Protein AF-A0A8T4PD31-F1 (afdb_monomer_lite)

pLDDT: mean 79.26, std 9.2, range [52.38, 91.44]

Sequence (83 aa):
MSRTLGYFLSAIGIFFMALSVAPIKEAVSAFLPLMNIHGVYFIVIGVAFVIFGVSALRSSGGKLVELPIYQGKKVVGFRRTGK

Foldseek 3Di:
DDLVVLVVLLVQLVVLLQCLDVVNVVVVCVVVVPDPCPSVVSNVSSVVSNVSSVVVNVVPFFPFDWDFDDDDPDGPGTDTDGD

Secondary structure (DSSP, 8-state):
--HHHHHHHHHHHHHHHHTTSHHHHHHHHHH-TT----HHHHHHHHHHHHHHHHHHHHHTS---EEEEEEETTEEEEEEEE--

Structure (mmCIF, N/CA/C/O backbone):
data_AF-A0A8T4PD31-F1
#
_entry.id   AF-A0A8T4PD31-F1
#
loop_
_atom_site.group_PDB
_atom_site.id
_atom_site.type_symbol
_atom_site.label_atom_id
_atom_site.label_alt_id
_atom_site.label_comp_id
_atom_site.label_asym_id
_atom_site.label_entity_id
_atom_site.label_seq_id
_atom_site.pdbx_PDB_ins_code
_atom_site.Cartn_x
_atom_site.Cartn_y
_atom_site.Cartn_z
_atom_site.occupancy
_atom_site.B_iso_or_equiv
_atom_site.auth_seq_id
_atom_site.auth_comp_id
_atom_site.auth_asym_id
_atom_site.auth_atom_id
_atom_site.pdbx_PDB_model_num
ATOM 1 N N . MET A 1 1 ? -11.458 4.642 8.995 1.00 60.34 1 MET A N 1
ATOM 2 C CA . MET A 1 1 ? -10.969 4.621 7.599 1.00 60.34 1 MET A CA 1
ATOM 3 C C . MET A 1 1 ? -11.800 3.585 6.859 1.00 60.34 1 MET A C 1
ATOM 5 O O . MET A 1 1 ? -11.982 2.509 7.413 1.00 60.34 1 MET A O 1
ATOM 9 N N . SER A 1 2 ? -12.405 3.912 5.716 1.00 73.31 2 SER A N 1
ATOM 10 C CA . SER A 1 2 ? -13.247 2.950 4.991 1.00 73.31 2 SER A CA 1
ATOM 11 C C . SER A 1 2 ? -12.380 1.857 4.362 1.00 73.31 2 SER A C 1
ATOM 13 O O . SER A 1 2 ? -11.277 2.137 3.889 1.00 73.31 2 SER A O 1
ATOM 15 N N . ARG A 1 3 ? -12.876 0.612 4.324 1.00 77.94 3 ARG A N 1
ATOM 16 C CA . ARG A 1 3 ? -12.183 -0.505 3.649 1.00 77.94 3 ARG A CA 1
ATOM 17 C C . ARG A 1 3 ? -11.838 -0.159 2.200 1.00 77.94 3 ARG A C 1
ATOM 19 O O . ARG A 1 3 ? -10.754 -0.489 1.735 1.00 77.94 3 ARG A O 1
ATOM 26 N N . THR A 1 4 ? -12.716 0.590 1.535 1.00 84.62 4 THR A N 1
ATOM 27 C CA . THR A 1 4 ? -12.534 1.111 0.175 1.00 84.62 4 THR A CA 1
ATOM 28 C C . THR A 1 4 ? -11.224 1.881 0.013 1.00 84.62 4 THR A C 1
ATOM 30 O O . THR A 1 4 ? -10.517 1.679 -0.967 1.00 84.62 4 THR A O 1
ATOM 33 N N . LEU A 1 5 ? -10.856 2.711 0.996 1.00 83.38 5 LEU A N 1
ATOM 34 C CA . LEU A 1 5 ? -9.625 3.501 0.952 1.00 83.38 5 LEU A CA 1
ATOM 35 C C . LEU A 1 5 ? -8.372 2.623 1.112 1.00 83.38 5 LEU A C 1
ATOM 37 O O . LEU A 1 5 ? -7.361 2.868 0.462 1.00 83.38 5 LEU A O 1
ATOM 41 N N . GLY A 1 6 ? -8.445 1.575 1.940 1.00 83.50 6 GLY A N 1
ATOM 42 C CA . GLY A 1 6 ? -7.350 0.614 2.117 1.00 83.50 6 GLY A CA 1
ATOM 43 C C . GLY A 1 6 ? -7.103 -0.248 0.873 1.00 83.50 6 GLY A C 1
ATOM 44 O O . GLY A 1 6 ? -5.951 -0.479 0.500 1.00 83.50 6 GLY A O 1
ATOM 45 N N . TYR A 1 7 ? -8.171 -0.657 0.178 1.00 87.44 7 TYR A N 1
ATOM 46 C CA . TYR A 1 7 ? -8.060 -1.321 -1.126 1.00 87.44 7 TYR A CA 1
ATOM 47 C C . TYR A 1 7 ? -7.470 -0.397 -2.193 1.00 87.44 7 TYR A C 1
ATOM 49 O O . TYR A 1 7 ? -6.586 -0.813 -2.933 1.00 87.44 7 TYR A O 1
ATOM 57 N N . PHE A 1 8 ? -7.887 0.871 -2.229 1.00 90.31 8 PHE A N 1
ATOM 58 C CA . PHE A 1 8 ? -7.314 1.851 -3.154 1.00 90.31 8 PHE A CA 1
ATOM 59 C C . PHE A 1 8 ? -5.812 2.056 -2.924 1.00 90.31 8 PHE A C 1
ATOM 61 O O . PHE A 1 8 ? -5.030 1.976 -3.868 1.00 90.31 8 PHE A O 1
ATOM 68 N N . LEU A 1 9 ? -5.393 2.262 -1.670 1.00 87.62 9 LEU A N 1
ATOM 69 C CA . LEU A 1 9 ? -3.976 2.441 -1.334 1.00 87.62 9 LEU A CA 1
ATOM 70 C C . LEU A 1 9 ? -3.133 1.211 -1.685 1.00 87.62 9 LEU A C 1
ATOM 72 O O . LEU A 1 9 ? -2.038 1.347 -2.226 1.00 87.62 9 LEU A O 1
ATOM 76 N N . SER A 1 10 ? -3.642 0.013 -1.392 1.00 86.44 10 SER A N 1
ATOM 77 C CA . SER A 1 10 ? -2.931 -1.229 -1.712 1.00 86.44 10 SER A CA 1
ATOM 78 C C . SER A 1 10 ? -2.846 -1.474 -3.220 1.00 86.44 10 SER A C 1
ATOM 80 O O . SER A 1 10 ? -1.775 -1.837 -3.699 1.00 86.44 10 SER A O 1
ATOM 82 N N . ALA A 1 11 ? -3.908 -1.195 -3.982 1.00 89.50 11 ALA A N 1
ATOM 83 C CA . ALA A 1 11 ? -3.891 -1.283 -5.443 1.00 89.50 11 ALA A CA 1
ATOM 84 C C . ALA A 1 11 ? -2.867 -0.319 -6.067 1.00 89.50 11 ALA A C 1
ATOM 86 O O . ALA A 1 11 ? -2.102 -0.719 -6.943 1.00 89.50 11 ALA A O 1
ATOM 87 N N . ILE A 1 12 ? -2.795 0.920 -5.570 1.00 90.06 12 ILE A N 1
ATOM 88 C CA . ILE A 1 12 ? -1.795 1.908 -6.002 1.00 90.06 12 ILE A CA 1
ATOM 89 C C . ILE A 1 12 ? -0.373 1.429 -5.674 1.00 90.06 12 ILE A C 1
ATOM 91 O O . ILE A 1 12 ? 0.522 1.533 -6.510 1.00 90.06 12 ILE A O 1
ATOM 95 N N . GLY A 1 13 ? -0.156 0.862 -4.486 1.00 86.69 13 GLY A N 1
ATOM 96 C CA . GLY A 1 13 ? 1.151 0.324 -4.103 1.00 86.69 13 GLY A CA 1
ATOM 97 C C . GLY A 1 13 ? 1.608 -0.838 -4.990 1.00 86.69 13 GLY A C 1
ATOM 98 O O . GLY A 1 13 ? 2.757 -0.860 -5.434 1.00 86.69 13 GLY A O 1
ATOM 99 N N . ILE A 1 14 ? 0.695 -1.759 -5.316 1.00 87.94 14 ILE A N 1
ATOM 100 C CA . ILE A 1 14 ? 0.954 -2.864 -6.253 1.00 87.94 14 ILE A CA 1
ATOM 101 C C . ILE A 1 14 ? 1.255 -2.321 -7.654 1.00 87.94 14 ILE A C 1
ATOM 103 O O . ILE A 1 14 ? 2.186 -2.790 -8.305 1.00 87.94 14 ILE A O 1
ATOM 107 N N . PHE A 1 15 ? 0.516 -1.307 -8.105 1.00 87.56 15 PHE A N 1
ATOM 108 C CA . PHE A 1 15 ? 0.755 -0.666 -9.396 1.00 87.56 15 PHE A CA 1
ATOM 109 C C . PHE A 1 15 ? 2.154 -0.038 -9.476 1.00 87.56 15 PHE A C 1
ATOM 111 O O . PHE A 1 15 ? 2.885 -0.284 -10.434 1.00 87.56 15 PHE A O 1
ATOM 118 N N . PHE A 1 16 ? 2.581 0.702 -8.449 1.00 84.31 16 PHE A N 1
ATOM 119 C CA . PHE A 1 16 ? 3.932 1.269 -8.411 1.00 84.31 16 PHE A CA 1
ATOM 120 C C . PHE A 1 16 ? 5.031 0.202 -8.364 1.00 84.31 16 PHE A C 1
ATOM 122 O O . PHE A 1 16 ? 6.069 0.375 -9.002 1.00 84.31 16 PHE A O 1
ATOM 129 N N . MET A 1 17 ? 4.802 -0.923 -7.682 1.00 81.62 17 MET A N 1
ATOM 130 C CA . MET A 1 17 ? 5.712 -2.069 -7.771 1.00 81.62 17 MET A CA 1
ATOM 131 C C . MET A 1 17 ? 5.755 -2.659 -9.180 1.00 81.62 17 MET A C 1
ATOM 133 O O . MET A 1 17 ? 6.835 -2.972 -9.672 1.00 81.62 17 MET A O 1
ATOM 137 N N . ALA A 1 18 ? 4.614 -2.785 -9.857 1.00 84.19 18 ALA A N 1
ATOM 138 C CA . ALA A 1 18 ? 4.563 -3.307 -11.218 1.00 84.19 18 ALA A CA 1
ATOM 139 C C . ALA A 1 18 ? 5.380 -2.445 -12.198 1.00 84.19 18 ALA A C 1
ATOM 141 O O . ALA A 1 18 ? 6.067 -2.992 -13.055 1.00 84.19 18 ALA A O 1
ATOM 142 N N . LEU A 1 19 ? 5.417 -1.119 -12.013 1.00 81.06 19 LEU A N 1
ATOM 143 C CA . LEU A 1 19 ? 6.266 -0.212 -12.803 1.00 81.06 19 LEU A CA 1
ATOM 144 C C . LEU A 1 19 ? 7.776 -0.457 -12.641 1.00 81.06 19 LEU A C 1
ATOM 146 O O . LEU A 1 19 ? 8.564 0.073 -13.424 1.00 81.06 19 LEU A O 1
ATOM 150 N N . SER A 1 20 ? 8.205 -1.243 -11.650 1.00 77.88 20 SER A N 1
ATOM 151 C CA . SER A 1 20 ? 9.612 -1.637 -11.508 1.00 77.88 20 SER A CA 1
ATOM 152 C C . SER A 1 20 ? 10.005 -2.830 -12.390 1.00 77.88 20 SER A C 1
ATOM 154 O O . SER A 1 20 ? 11.194 -3.081 -12.583 1.00 77.88 20 SER A O 1
ATOM 156 N N . VAL A 1 21 ? 9.029 -3.543 -12.959 1.00 82.19 21 VAL A N 1
ATOM 157 C CA . VAL A 1 21 ? 9.243 -4.706 -13.828 1.00 82.19 21 VAL A CA 1
ATOM 158 C C . VAL A 1 21 ? 9.543 -4.230 -15.252 1.00 82.19 21 VAL A C 1
ATOM 160 O O . VAL A 1 21 ? 8.754 -3.487 -15.829 1.00 82.19 21 VAL A O 1
ATOM 163 N N . ALA A 1 22 ? 10.667 -4.666 -15.834 1.00 78.19 22 ALA A N 1
ATOM 164 C CA . ALA A 1 22 ? 11.182 -4.185 -17.126 1.00 78.19 22 ALA A CA 1
ATOM 165 C C . ALA A 1 22 ? 10.137 -4.102 -18.266 1.00 78.19 22 ALA A C 1
ATOM 167 O O . ALA A 1 22 ? 9.953 -3.005 -18.789 1.00 78.19 22 ALA A O 1
ATOM 168 N N . PRO A 1 23 ? 9.375 -5.165 -18.603 1.00 81.06 23 PRO A N 1
ATOM 169 C CA . PRO A 1 23 ? 8.367 -5.093 -19.668 1.00 81.06 23 PRO A CA 1
ATOM 170 C C . PRO A 1 23 ? 7.239 -4.090 -19.383 1.00 81.06 23 PRO A C 1
ATOM 172 O O . PRO A 1 23 ? 6.716 -3.456 -20.296 1.00 81.06 23 PRO A O 1
ATOM 175 N N . ILE A 1 24 ? 6.864 -3.915 -18.114 1.00 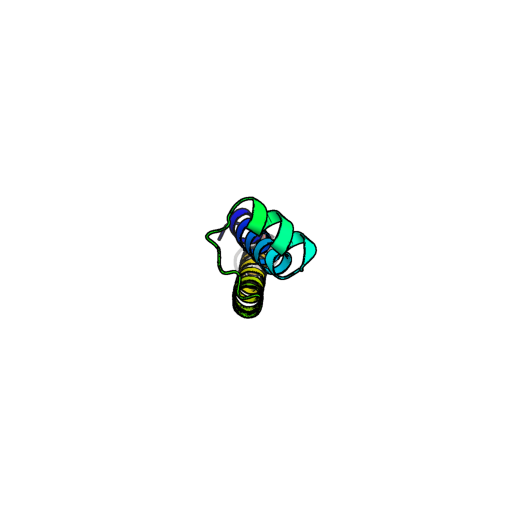79.31 24 ILE A N 1
ATOM 176 C CA . ILE A 1 24 ? 5.812 -2.972 -17.710 1.00 79.31 24 ILE A CA 1
ATOM 177 C C . ILE A 1 24 ? 6.352 -1.542 -17.767 1.00 79.31 24 ILE A C 1
ATOM 179 O O . ILE A 1 24 ? 5.682 -0.639 -18.267 1.00 79.31 24 ILE A O 1
ATOM 183 N N . LYS A 1 25 ? 7.585 -1.342 -17.295 1.00 76.12 25 LYS A N 1
ATOM 184 C CA . LYS A 1 25 ? 8.293 -0.067 -17.370 1.00 76.12 25 LYS A CA 1
ATOM 185 C C . LYS A 1 25 ? 8.428 0.402 -18.816 1.00 76.12 25 LYS A C 1
ATOM 187 O O . LYS A 1 25 ? 8.132 1.560 -19.088 1.00 76.12 25 LYS A O 1
ATOM 192 N N . GLU A 1 26 ? 8.845 -0.480 -19.721 1.00 77.38 26 GLU A N 1
ATOM 193 C CA . GLU A 1 26 ? 9.001 -0.173 -21.146 1.00 77.38 26 GLU A CA 1
ATOM 194 C C . GLU A 1 26 ? 7.668 0.227 -21.777 1.00 77.38 26 GLU A C 1
ATOM 196 O O . GLU A 1 26 ? 7.574 1.307 -22.364 1.00 77.38 26 GLU A O 1
ATOM 201 N N . ALA A 1 27 ? 6.615 -0.567 -21.556 1.00 81.25 27 ALA A N 1
ATOM 202 C CA . ALA A 1 27 ? 5.274 -0.247 -22.033 1.00 81.25 27 ALA A CA 1
ATOM 203 C C . ALA A 1 27 ? 4.801 1.127 -21.531 1.00 81.25 27 ALA A C 1
ATOM 205 O O . ALA A 1 27 ? 4.333 1.944 -22.315 1.00 81.25 27 ALA A O 1
ATOM 206 N N . VAL A 1 28 ? 4.973 1.430 -20.243 1.00 77.69 28 VAL A N 1
ATOM 207 C CA . VAL A 1 28 ? 4.531 2.710 -19.666 1.00 77.69 28 VAL A CA 1
ATOM 208 C C . VAL A 1 28 ? 5.399 3.878 -20.127 1.00 77.69 28 VAL A C 1
ATOM 210 O O . VAL A 1 28 ? 4.869 4.950 -20.402 1.00 77.69 28 VAL A O 1
ATOM 213 N N . SER A 1 29 ? 6.709 3.681 -20.275 1.00 74.25 29 SER A N 1
ATOM 214 C CA . SER A 1 29 ? 7.615 4.712 -20.793 1.00 74.25 29 SER A CA 1
ATOM 215 C C . SER A 1 29 ? 7.340 5.067 -22.256 1.00 74.25 29 SER A C 1
ATOM 217 O O . SER A 1 29 ? 7.536 6.216 -22.643 1.00 74.25 29 SER A O 1
ATOM 219 N N . ALA A 1 30 ? 6.808 4.127 -23.046 1.00 75.50 30 ALA A N 1
ATOM 220 C CA . ALA A 1 30 ? 6.366 4.392 -24.412 1.00 75.50 30 ALA A CA 1
ATOM 221 C C . ALA A 1 30 ? 5.138 5.322 -24.460 1.00 75.50 30 ALA A C 1
ATOM 223 O O . ALA A 1 30 ? 5.007 6.116 -25.388 1.00 75.50 30 ALA A O 1
ATOM 224 N N . PHE A 1 31 ? 4.264 5.266 -23.448 1.00 76.62 31 PHE A N 1
ATOM 225 C CA . PHE A 1 31 ? 3.103 6.159 -23.325 1.00 76.62 31 PHE A CA 1
ATOM 226 C C . PHE A 1 31 ? 3.412 7.460 -22.565 1.00 76.62 31 PHE A C 1
ATOM 228 O O . PHE A 1 31 ? 2.788 8.486 -22.828 1.00 76.62 31 PHE A O 1
ATOM 235 N N . LEU A 1 32 ? 4.365 7.437 -21.629 1.00 72.94 32 LEU A N 1
ATOM 236 C CA . LEU A 1 32 ? 4.763 8.567 -20.781 1.00 72.94 32 LEU A CA 1
ATOM 237 C C . LEU A 1 32 ? 6.296 8.723 -20.768 1.00 72.94 32 LEU A C 1
ATOM 239 O O . LEU A 1 32 ? 6.951 8.402 -19.771 1.00 72.94 32 LEU A O 1
ATOM 243 N N . PRO A 1 33 ? 6.882 9.275 -21.847 1.00 65.94 33 PRO A N 1
ATOM 244 C CA . PRO A 1 33 ? 8.336 9.397 -22.000 1.00 65.94 33 PRO A CA 1
ATOM 245 C C . PRO A 1 33 ? 8.995 10.367 -21.002 1.00 65.94 33 PRO A C 1
ATOM 247 O O . PRO A 1 33 ? 10.210 10.362 -20.844 1.00 65.94 33 PRO A O 1
ATOM 250 N N . LEU A 1 34 ? 8.208 11.186 -20.295 1.00 61.41 34 LEU A N 1
ATOM 251 C CA . LEU A 1 34 ? 8.686 12.140 -19.282 1.00 61.41 34 LEU A CA 1
ATOM 252 C C . LEU A 1 34 ? 8.989 11.499 -17.921 1.00 61.41 34 LEU A C 1
ATOM 254 O O . LEU A 1 34 ? 9.555 12.150 -17.041 1.00 61.41 34 LEU A O 1
ATOM 258 N N . MET A 1 35 ? 8.597 10.242 -17.709 1.00 64.56 35 MET A N 1
ATOM 259 C CA . MET A 1 35 ? 8.726 9.610 -16.405 1.00 64.56 35 MET A CA 1
ATOM 260 C C . MET A 1 35 ? 10.082 8.904 -16.306 1.00 64.56 35 MET A C 1
ATOM 262 O O . MET A 1 35 ? 10.269 7.789 -16.790 1.00 64.56 35 MET A O 1
ATOM 266 N N . ASN A 1 36 ? 11.050 9.562 -15.665 1.00 65.31 36 ASN A N 1
ATOM 267 C CA . ASN A 1 36 ? 12.352 8.967 -15.372 1.00 65.31 36 ASN A CA 1
ATOM 268 C C . ASN A 1 36 ? 12.195 7.949 -14.226 1.00 65.31 36 ASN A C 1
ATOM 270 O O . ASN A 1 36 ? 12.359 8.254 -13.043 1.00 65.31 36 ASN A O 1
ATOM 274 N N . ILE A 1 37 ? 11.767 6.734 -14.582 1.00 63.81 37 ILE A N 1
ATOM 275 C CA . ILE A 1 37 ? 11.424 5.671 -13.633 1.00 63.81 37 ILE A CA 1
ATOM 276 C C . ILE A 1 37 ? 12.716 5.068 -13.066 1.00 63.81 37 ILE A C 1
ATOM 278 O O . ILE A 1 37 ? 13.256 4.081 -13.583 1.00 63.81 37 ILE A O 1
ATOM 282 N N . HIS A 1 38 ? 13.226 5.652 -11.983 1.00 69.62 38 HIS A N 1
ATOM 283 C CA . HIS A 1 38 ? 14.240 5.008 -11.154 1.00 69.62 38 HIS A CA 1
ATOM 284 C C . HIS A 1 38 ? 13.572 3.895 -10.337 1.00 69.62 38 HIS A C 1
ATOM 286 O O . HIS A 1 38 ? 12.928 4.157 -9.320 1.00 69.62 38 HIS A O 1
ATOM 292 N N . GLY A 1 39 ? 13.723 2.648 -10.794 1.00 68.06 39 GLY A N 1
ATOM 293 C CA . GLY A 1 39 ? 12.986 1.488 -10.273 1.00 68.06 39 GLY A CA 1
ATOM 294 C C . GLY A 1 39 ? 13.055 1.317 -8.751 1.00 68.06 39 GLY A C 1
ATOM 295 O O . GLY A 1 39 ? 12.073 0.910 -8.142 1.00 68.06 39 GLY A O 1
ATOM 296 N N . VAL A 1 40 ? 14.161 1.720 -8.118 1.00 76.25 40 VAL A N 1
ATOM 297 C CA . VAL A 1 40 ? 14.339 1.640 -6.658 1.00 76.25 40 VAL A CA 1
ATOM 298 C C . VAL A 1 40 ? 13.342 2.527 -5.900 1.00 76.25 40 VAL A C 1
ATOM 300 O O . VAL A 1 40 ? 12.736 2.064 -4.936 1.00 76.25 40 VAL A O 1
ATOM 303 N N . TYR A 1 41 ? 13.099 3.767 -6.342 1.00 79.88 41 TYR A N 1
ATOM 304 C CA . TYR A 1 41 ? 12.148 4.662 -5.664 1.00 79.88 41 TYR A CA 1
ATOM 305 C C . TYR A 1 41 ? 10.713 4.149 -5.782 1.00 79.88 41 TYR A C 1
ATOM 307 O O . TYR A 1 41 ? 9.961 4.190 -4.813 1.00 79.88 41 TYR A O 1
ATOM 315 N N . PHE A 1 42 ? 10.351 3.608 -6.945 1.00 80.25 42 PHE A N 1
ATOM 316 C CA . PHE A 1 42 ? 9.026 3.041 -7.192 1.00 80.25 42 PHE A CA 1
ATOM 317 C C . PHE A 1 42 ? 8.748 1.798 -6.344 1.00 80.25 42 PHE A C 1
ATOM 319 O O . PHE A 1 42 ? 7.636 1.640 -5.841 1.00 80.25 42 PHE A O 1
ATOM 326 N N . ILE A 1 43 ? 9.766 0.968 -6.101 1.00 81.12 43 ILE A N 1
ATOM 327 C CA . ILE A 1 43 ? 9.664 -0.165 -5.175 1.00 81.12 43 ILE A CA 1
ATOM 328 C C . ILE A 1 43 ? 9.451 0.337 -3.745 1.00 81.12 43 ILE A C 1
ATOM 330 O O . ILE A 1 43 ? 8.509 -0.103 -3.091 1.00 81.12 43 ILE A O 1
ATOM 334 N N . VAL A 1 44 ? 10.272 1.276 -3.261 1.00 84.50 44 VAL A N 1
ATOM 335 C CA . VAL A 1 44 ? 10.164 1.800 -1.884 1.00 84.50 44 VAL A CA 1
ATOM 336 C C . VAL A 1 44 ? 8.798 2.451 -1.644 1.00 84.50 44 VAL A C 1
ATOM 338 O O . VAL A 1 44 ? 8.138 2.164 -0.643 1.00 84.50 44 VAL A O 1
ATOM 341 N N . ILE A 1 45 ? 8.342 3.277 -2.587 1.00 85.44 45 ILE A N 1
ATOM 342 C CA . ILE A 1 45 ? 7.031 3.930 -2.534 1.00 85.44 45 ILE A CA 1
ATOM 343 C C . ILE A 1 45 ? 5.911 2.881 -2.591 1.00 85.44 45 ILE A C 1
ATOM 345 O O . ILE A 1 45 ? 4.994 2.918 -1.770 1.00 85.44 45 ILE A O 1
ATOM 349 N N . GLY A 1 46 ? 6.006 1.905 -3.498 1.00 85.75 46 GLY A N 1
ATOM 350 C CA . GLY A 1 46 ? 5.037 0.817 -3.626 1.00 85.75 46 GLY A CA 1
ATOM 351 C C . GLY A 1 46 ? 4.898 -0.008 -2.345 1.00 85.75 46 GLY A C 1
ATOM 352 O O . GLY A 1 46 ? 3.782 -0.200 -1.860 1.00 85.75 46 GLY A O 1
ATOM 353 N N . VAL A 1 47 ? 6.020 -0.415 -1.736 1.00 87.12 47 VAL A N 1
ATOM 354 C CA . VAL A 1 47 ? 6.043 -1.120 -0.440 1.00 87.12 47 VAL A CA 1
ATOM 355 C C . VAL A 1 47 ? 5.331 -0.294 0.634 1.00 87.12 47 VAL A C 1
ATOM 357 O O . VAL A 1 47 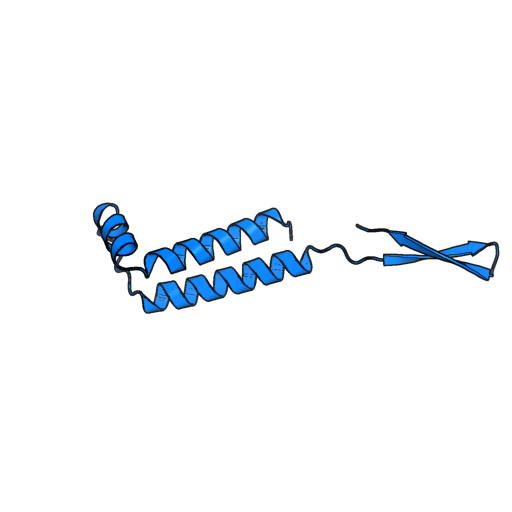? 4.470 -0.823 1.339 1.00 87.12 47 VAL A O 1
ATOM 360 N N . ALA A 1 48 ? 5.650 0.999 0.749 1.00 88.00 48 ALA A N 1
ATOM 361 C CA . ALA A 1 48 ? 5.042 1.870 1.752 1.00 88.00 48 ALA A CA 1
ATOM 362 C C . ALA A 1 48 ? 3.516 1.951 1.582 1.00 88.00 48 ALA A C 1
ATOM 364 O O . ALA A 1 48 ? 2.776 1.782 2.554 1.00 88.00 48 ALA A O 1
ATOM 365 N N . PHE A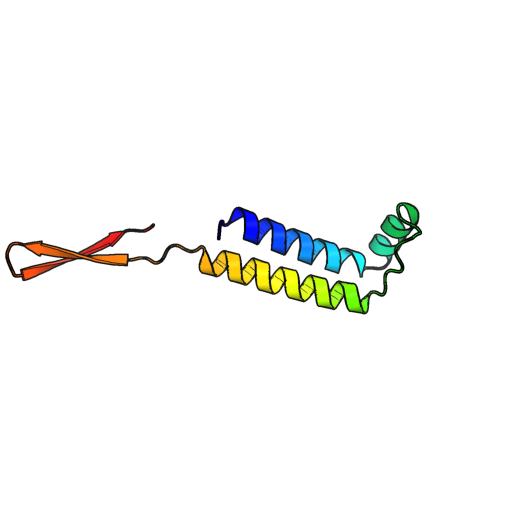 1 49 ? 3.034 2.127 0.349 1.00 88.25 49 PHE A N 1
ATOM 366 C CA . PHE A 1 49 ? 1.602 2.164 0.045 1.00 88.25 49 PHE A CA 1
ATOM 367 C C . PHE A 1 49 ? 0.890 0.842 0.350 1.00 88.25 49 PHE A C 1
ATOM 369 O O . PHE A 1 49 ? -0.207 0.863 0.915 1.00 88.25 49 PHE A O 1
ATOM 376 N N . VAL A 1 50 ? 1.511 -0.303 0.049 1.00 87.94 50 VAL A N 1
ATOM 377 C CA . VAL A 1 50 ? 0.953 -1.621 0.395 1.00 87.94 50 VAL A CA 1
ATOM 378 C C . VAL A 1 50 ? 0.869 -1.792 1.912 1.00 87.94 50 VAL A C 1
ATOM 380 O O . VAL A 1 50 ? -0.187 -2.175 2.416 1.00 87.94 50 VAL A O 1
ATOM 383 N N . ILE A 1 51 ? 1.928 -1.460 2.656 1.00 88.81 51 ILE A N 1
ATOM 384 C CA . ILE A 1 51 ? 1.941 -1.564 4.125 1.00 88.81 51 ILE A CA 1
ATOM 385 C C . ILE A 1 51 ? 0.852 -0.677 4.738 1.00 88.81 51 ILE A C 1
ATOM 387 O O . ILE A 1 51 ? 0.071 -1.145 5.573 1.00 88.81 51 ILE A O 1
ATOM 391 N N . PHE A 1 52 ? 0.750 0.581 4.301 1.00 87.06 52 PHE A N 1
ATOM 392 C CA . PHE A 1 52 ? -0.293 1.492 4.772 1.00 87.06 52 PHE A CA 1
ATOM 393 C C . PHE A 1 52 ? -1.697 1.006 4.398 1.00 87.06 52 PHE A C 1
ATOM 395 O O . PHE A 1 52 ? -2.592 1.032 5.244 1.00 87.06 52 PHE A O 1
ATOM 402 N N . GLY A 1 53 ? -1.892 0.512 3.173 1.00 85.00 53 GLY A N 1
ATOM 403 C CA . GLY A 1 53 ? -3.167 -0.036 2.712 1.00 85.00 53 GLY A CA 1
ATOM 404 C C . GLY A 1 53 ? -3.612 -1.249 3.531 1.00 85.00 53 GLY A C 1
ATOM 405 O O . GLY A 1 53 ? -4.741 -1.286 4.022 1.00 85.00 53 GLY A O 1
ATOM 406 N N . VAL A 1 54 ? -2.713 -2.209 3.763 1.00 83.81 54 VAL A N 1
ATOM 407 C CA . VAL A 1 54 ? -2.989 -3.411 4.570 1.00 83.81 54 VAL A CA 1
ATOM 408 C C . VAL A 1 54 ? -3.245 -3.053 6.036 1.00 83.81 54 VAL A C 1
ATOM 410 O O . VAL A 1 54 ? -4.173 -3.588 6.648 1.00 83.81 54 VAL A O 1
ATOM 413 N N . SER A 1 55 ? -2.477 -2.120 6.602 1.00 82.81 55 SER A N 1
ATOM 414 C CA . SER A 1 55 ? -2.691 -1.632 7.970 1.00 82.81 55 SER A CA 1
ATOM 415 C C . SER A 1 55 ? -4.056 -0.945 8.121 1.00 82.81 55 SER A C 1
ATOM 417 O O . SER A 1 55 ? -4.808 -1.238 9.057 1.00 82.81 55 SER A O 1
ATOM 419 N N . ALA A 1 56 ? -4.440 -0.112 7.149 1.00 81.75 56 ALA A N 1
ATOM 420 C CA . ALA A 1 56 ? -5.754 0.524 7.104 1.00 81.75 56 ALA A CA 1
ATOM 421 C C . ALA A 1 56 ? -6.896 -0.502 6.985 1.00 81.75 56 ALA A C 1
ATOM 423 O O . ALA A 1 56 ? -7.925 -0.354 7.650 1.00 81.75 56 ALA A O 1
ATOM 424 N N . LEU A 1 57 ? -6.708 -1.571 6.200 1.00 80.88 57 LEU A N 1
ATOM 425 C CA . LEU A 1 57 ? -7.668 -2.676 6.088 1.00 80.88 57 LEU A CA 1
ATOM 426 C C . LEU A 1 57 ? -7.817 -3.445 7.408 1.00 80.88 57 LEU A C 1
ATOM 428 O O . LEU A 1 57 ? -8.946 -3.702 7.830 1.00 80.88 57 LEU A O 1
ATOM 432 N N . ARG A 1 58 ? -6.709 -3.752 8.098 1.00 74.94 58 ARG A N 1
ATOM 433 C CA . ARG A 1 58 ? -6.728 -4.405 9.423 1.00 74.94 58 ARG A CA 1
ATOM 434 C C . ARG A 1 58 ? -7.441 -3.558 10.474 1.00 74.94 58 ARG A C 1
ATOM 436 O O . ARG A 1 58 ? -8.253 -4.083 11.230 1.00 74.94 58 ARG A O 1
ATOM 443 N N . SER A 1 59 ? -7.178 -2.253 10.494 1.00 66.75 59 SER A N 1
ATOM 444 C CA . SER A 1 59 ? -7.811 -1.314 11.431 1.00 66.75 59 SER A CA 1
ATOM 445 C C . SER A 1 59 ? -9.311 -1.111 11.154 1.00 66.75 59 SER A C 1
ATOM 447 O O . SER A 1 59 ? -10.075 -0.745 12.044 1.00 66.75 59 SER A O 1
ATOM 449 N N . SER A 1 60 ? -9.769 -1.403 9.930 1.00 63.41 60 SER A N 1
ATOM 450 C CA . SER A 1 60 ? -11.186 -1.360 9.549 1.00 63.41 60 SER A CA 1
ATOM 451 C C . SER A 1 60 ? -11.969 -2.646 9.882 1.00 63.41 60 SER A C 1
ATOM 453 O O . SER A 1 60 ? -13.156 -2.753 9.538 1.00 63.41 60 SER A O 1
ATOM 455 N N . GLY A 1 61 ? -11.345 -3.638 10.523 1.00 63.72 61 GLY A N 1
ATOM 456 C CA . GLY A 1 61 ? -12.066 -4.720 11.188 1.00 63.72 61 GLY A CA 1
ATOM 457 C C . GLY A 1 61 ? -12.762 -4.156 12.422 1.00 63.72 61 GLY A C 1
ATOM 458 O O . GLY A 1 61 ? -12.092 -3.746 13.366 1.00 63.72 61 GLY A O 1
ATOM 459 N N . GLY A 1 62 ? -14.096 -4.075 12.400 1.00 63.19 62 GLY A N 1
ATOM 460 C CA . GLY A 1 62 ? -14.873 -3.578 13.531 1.00 63.19 62 GLY A CA 1
ATOM 461 C C . GLY A 1 62 ? -14.461 -4.304 14.809 1.00 63.19 62 GLY A C 1
ATOM 462 O O . GLY A 1 62 ? -14.398 -5.534 14.838 1.00 63.19 62 GLY A O 1
ATOM 463 N N . LYS A 1 63 ? -14.135 -3.548 15.863 1.00 62.97 63 LYS A N 1
ATOM 464 C CA . LYS A 1 63 ? -13.888 -4.142 17.177 1.00 62.97 63 LYS A CA 1
ATOM 465 C C . LYS A 1 63 ? -15.166 -4.864 17.592 1.00 62.97 63 LYS A C 1
ATOM 467 O O . LYS A 1 63 ? -16.220 -4.238 17.678 1.00 62.97 63 LYS A O 1
ATOM 472 N N . LEU A 1 64 ? -15.069 -6.168 17.837 1.00 65.19 64 LEU A N 1
ATOM 473 C CA . LEU A 1 64 ? -16.119 -6.901 18.530 1.00 65.19 64 LEU A CA 1
ATOM 474 C C . LEU A 1 64 ? -16.201 -6.310 19.935 1.00 65.19 64 LEU A C 1
ATOM 476 O O . LEU A 1 64 ? -15.285 -6.486 20.737 1.00 65.19 64 LEU A O 1
ATOM 480 N N . VAL A 1 65 ? -17.253 -5.540 20.200 1.00 71.44 65 VAL A N 1
ATOM 481 C CA . VAL A 1 65 ? -17.506 -5.013 21.539 1.00 71.44 65 VAL A CA 1
ATOM 482 C C . VAL A 1 65 ? -18.389 -6.025 22.253 1.00 71.44 65 VAL A C 1
ATOM 484 O O . VAL A 1 65 ? -19.485 -6.350 21.786 1.00 71.44 65 VAL A O 1
ATOM 487 N N . GLU A 1 66 ? -17.891 -6.547 23.369 1.00 79.56 66 GLU A N 1
ATOM 488 C CA . GLU A 1 66 ? -18.670 -7.389 24.271 1.00 79.56 66 GLU A CA 1
ATOM 489 C C . GLU A 1 66 ? -19.413 -6.477 25.251 1.00 79.56 66 GLU A C 1
ATOM 491 O O . GLU A 1 66 ? -18.811 -5.823 26.102 1.00 79.56 66 GLU A O 1
ATOM 496 N N . LEU A 1 67 ? -20.732 -6.377 25.082 1.00 81.19 67 LEU A N 1
ATOM 497 C CA . LEU A 1 67 ? -21.602 -5.594 25.957 1.00 81.19 67 LEU A CA 1
ATOM 498 C C . LEU A 1 67 ? -22.217 -6.529 27.010 1.00 81.19 67 LEU A C 1
ATOM 500 O O . LEU A 1 67 ? -22.865 -7.508 26.622 1.00 81.19 67 LEU A O 1
ATOM 504 N N . PRO A 1 68 ? -22.051 -6.261 28.317 1.00 88.06 68 PRO A N 1
ATOM 505 C CA . PRO A 1 68 ? -22.690 -7.055 29.360 1.00 88.06 68 PRO A CA 1
ATOM 506 C C . PRO A 1 68 ? -24.218 -6.906 29.315 1.00 88.06 68 PRO A C 1
ATOM 508 O O . PRO A 1 68 ? -24.753 -5.811 29.139 1.00 88.06 68 PRO A O 1
ATOM 511 N N . ILE A 1 69 ? -24.923 -8.023 29.486 1.00 87.00 69 ILE A N 1
ATOM 512 C CA . ILE A 1 69 ? -26.377 -8.099 29.632 1.00 87.00 69 ILE A CA 1
ATOM 513 C C . ILE A 1 69 ? -26.679 -8.126 31.131 1.00 87.00 69 ILE A C 1
ATOM 515 O O . ILE A 1 69 ? -26.201 -9.009 31.845 1.00 87.00 69 ILE A O 1
ATOM 519 N N . TYR A 1 70 ? -27.470 -7.166 31.607 1.00 91.44 70 TYR A N 1
ATOM 520 C CA . TYR A 1 70 ? -27.852 -7.054 33.015 1.00 91.44 70 TYR A CA 1
ATOM 521 C C . TYR A 1 70 ? -29.269 -7.578 33.248 1.00 91.44 70 TYR A C 1
ATOM 523 O O . TYR A 1 70 ? -30.187 -7.252 32.496 1.00 91.44 70 TYR A O 1
ATOM 531 N N . GLN A 1 71 ? -29.457 -8.323 34.336 1.00 85.81 71 GLN A N 1
ATOM 532 C CA . GLN A 1 71 ? -30.769 -8.633 34.899 1.00 85.81 71 GLN A CA 1
ATOM 533 C C . GLN A 1 71 ? -30.803 -8.094 36.334 1.00 85.81 71 GLN A C 1
ATOM 535 O O . GLN A 1 71 ? -30.184 -8.637 37.254 1.00 85.81 71 GLN A O 1
ATOM 540 N N . GLY A 1 72 ? -31.458 -6.945 36.515 1.00 90.25 72 GLY A N 1
ATOM 541 C CA . GLY A 1 72 ? -31.340 -6.162 37.745 1.00 90.25 72 GLY A CA 1
ATOM 542 C C . GLY A 1 72 ? -29.908 -5.651 37.944 1.00 90.25 72 GLY A C 1
ATOM 543 O O . GLY A 1 72 ? -29.363 -4.980 37.074 1.00 90.25 72 GLY A O 1
ATOM 544 N N . LYS A 1 73 ? -29.288 -5.978 39.087 1.00 88.38 73 LYS A N 1
ATOM 545 C CA . LYS A 1 73 ? -27.898 -5.595 39.422 1.00 88.38 73 LYS A CA 1
ATOM 546 C C . LYS A 1 73 ? -26.851 -6.672 39.087 1.00 88.38 73 LYS A C 1
ATOM 548 O O . LYS A 1 73 ? -25.681 -6.488 39.412 1.00 88.38 73 LYS A O 1
ATOM 553 N N . LYS A 1 74 ? -27.243 -7.800 38.480 1.00 84.12 74 LYS A N 1
ATOM 554 C CA . LYS A 1 74 ? -26.329 -8.907 38.140 1.00 84.12 74 LYS A CA 1
ATOM 555 C C . LYS A 1 74 ? -26.098 -8.985 36.631 1.00 84.12 74 LYS A C 1
ATOM 557 O O . LYS A 1 74 ? -27.039 -8.847 35.853 1.00 84.12 74 LYS A O 1
ATOM 562 N N . VAL A 1 75 ? -24.847 -9.223 36.233 1.00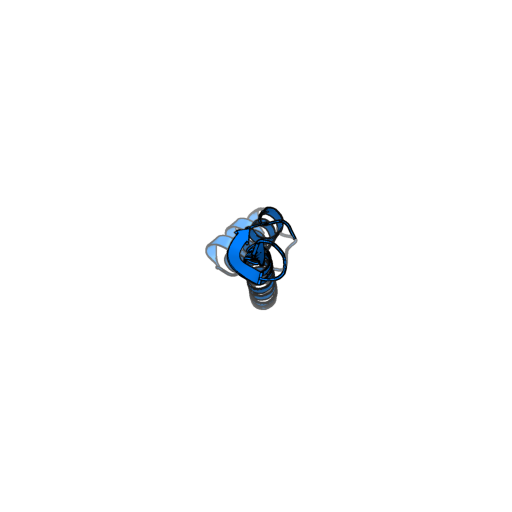 89.62 75 VAL A N 1
ATOM 563 C CA . VAL A 1 75 ? -24.483 -9.534 34.842 1.00 89.62 75 VAL A CA 1
ATOM 564 C C . VAL A 1 75 ? -24.837 -10.994 34.578 1.00 89.62 75 VAL A C 1
ATOM 566 O O . VAL A 1 75 ? -24.381 -11.873 35.305 1.00 89.62 75 VAL A O 1
ATOM 569 N N . VAL A 1 76 ? -25.662 -11.242 33.563 1.00 90.75 76 VAL A N 1
ATOM 570 C CA . VAL A 1 76 ? -26.154 -12.585 33.199 1.00 90.75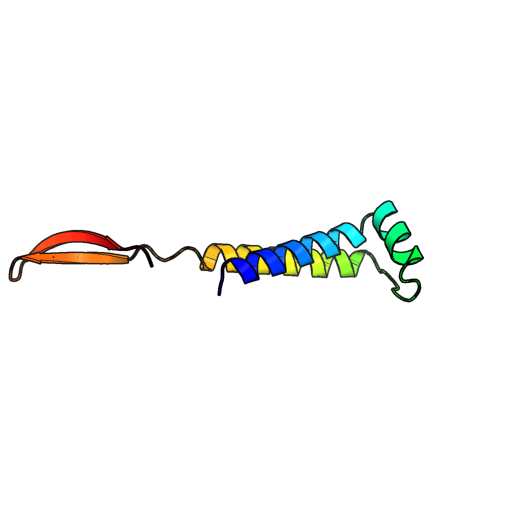 76 VAL A CA 1
ATOM 571 C C . VAL A 1 76 ? -25.546 -13.117 31.903 1.00 90.75 76 VAL A C 1
ATOM 573 O O . VAL A 1 76 ? -25.718 -14.284 31.571 1.00 90.75 76 VAL A O 1
ATOM 576 N N . GLY A 1 77 ? -24.802 -12.2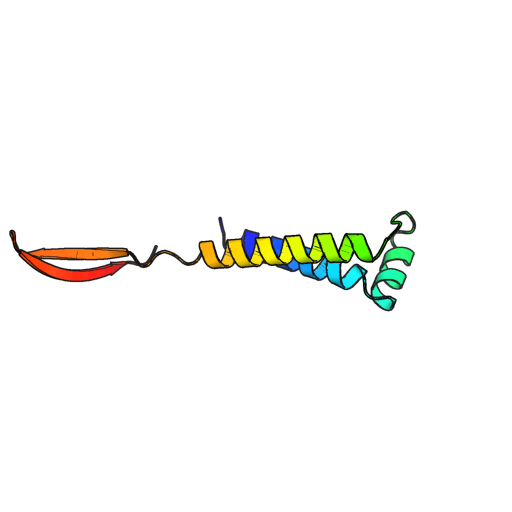88 31.175 1.00 88.44 77 GLY A N 1
ATOM 577 C CA . GLY A 1 77 ? -24.086 -12.710 29.978 1.00 88.44 77 GLY A CA 1
ATOM 578 C C . GLY A 1 77 ? -23.429 -11.544 29.259 1.00 88.44 77 GLY A C 1
ATOM 579 O O . GLY A 1 77 ? -23.505 -10.401 29.707 1.00 88.44 77 GLY A O 1
ATOM 580 N N . PHE A 1 78 ? -22.811 -11.834 28.119 1.00 88.50 78 PHE A N 1
ATOM 581 C CA . PHE A 1 78 ? -22.221 -10.839 27.230 1.00 88.50 78 PHE A CA 1
ATOM 582 C C . PHE A 1 78 ? -22.787 -11.033 25.830 1.00 88.50 78 PHE A C 1
ATOM 584 O O . PHE A 1 78 ? -22.801 -12.148 25.306 1.00 88.50 78 PHE A O 1
ATOM 591 N N . ARG A 1 79 ? -23.252 -9.948 25.211 1.00 83.12 79 ARG A N 1
ATOM 592 C CA . ARG A 1 79 ? -23.639 -9.950 23.800 1.00 83.12 79 ARG A CA 1
ATOM 593 C C . ARG A 1 79 ? -22.475 -9.411 22.978 1.00 83.12 79 ARG A C 1
ATOM 595 O O . ARG A 1 79 ? -21.904 -8.371 23.306 1.00 83.12 79 ARG A O 1
ATOM 602 N N . ARG A 1 80 ? -22.168 -10.078 21.869 1.00 79.19 80 ARG A N 1
ATOM 603 C CA . ARG A 1 80 ? -21.247 -9.544 20.863 1.00 79.19 80 ARG A CA 1
ATOM 604 C C . ARG A 1 80 ? -22.022 -8.617 19.943 1.00 79.19 80 ARG A C 1
ATOM 606 O O . ARG A 1 80 ? -23.012 -9.020 19.337 1.00 79.19 80 ARG A O 1
ATOM 613 N N . THR A 1 81 ? -21.597 -7.366 19.842 1.00 66.06 81 THR A N 1
ATOM 614 C CA . THR A 1 81 ? -22.089 -6.450 18.811 1.00 66.06 81 THR A CA 1
ATOM 615 C C . THR A 1 81 ? -20.905 -6.031 17.953 1.00 66.06 81 THR A C 1
ATOM 617 O O . THR A 1 81 ? -19.947 -5.437 18.445 1.00 66.06 81 THR A O 1
ATOM 620 N N . GLY A 1 82 ? -20.956 -6.403 16.674 1.00 61.25 82 GLY A N 1
ATOM 621 C CA . GLY A 1 82 ? -20.053 -5.877 15.656 1.00 61.25 82 GLY A CA 1
ATOM 622 C C . GLY A 1 82 ? -20.555 -4.513 15.195 1.00 61.25 82 GLY A C 1
ATOM 623 O O . GLY A 1 82 ? -21.761 -4.338 15.016 1.00 61.25 82 GLY A O 1
ATOM 624 N N . LYS A 1 83 ? -19.639 -3.555 15.058 1.00 52.38 83 LYS A N 1
ATOM 625 C CA . LYS A 1 83 ? -19.893 -2.258 14.426 1.00 52.38 83 LYS A CA 1
ATOM 626 C C . LYS A 1 83 ? -19.430 -2.293 12.976 1.00 52.38 83 LYS A C 1
ATOM 628 O O . LYS A 1 83 ? -18.359 -2.903 12.736 1.00 52.38 83 LYS A O 1
#

Radius of gyration: 22.16 Å; chains: 1; bounding box: 46×25×64 Å